Protein AF-A0A398CPY0-F1 (afdb_monomer)

Foldseek 3Di:
DDPDPQQADEAEEEDALCCCVPVVPPPVVVVVVVVVVCVVVVHDHPYYHYHDHDDPPDDPPPDD

Sequence 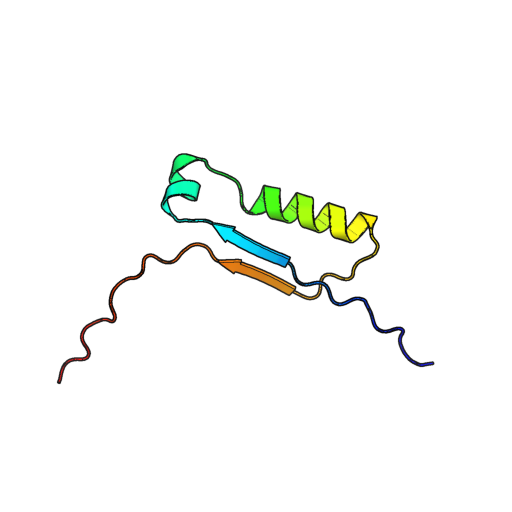(64 aa):
MIPAKSSCTAIYIRVSLEEQAKYGFSIDGQLNELKQYCKLNKLGIHDTYIDRGLPAAKQPDVPS

Radius of gyration: 17.53 Å; Cα contacts (8 Å, |Δi|>4): 61; chains: 1; bounding box: 45×16×56 Å

Structure (mmCIF, N/CA/C/O backbone):
data_AF-A0A398CPY0-F1
#
_entry.id   AF-A0A398CPY0-F1
#
loop_
_atom_site.group_PDB
_atom_site.id
_atom_site.type_symbol
_atom_site.label_atom_id
_atom_site.label_alt_id
_atom_site.label_comp_id
_atom_site.label_asym_id
_atom_site.label_entity_id
_atom_site.label_seq_id
_atom_site.pdbx_PDB_ins_code
_atom_site.Cartn_x
_atom_site.Cartn_y
_atom_site.Cartn_z
_atom_site.occupancy
_atom_site.B_iso_or_equiv
_atom_site.auth_seq_id
_atom_site.auth_comp_id
_atom_site.auth_asym_id
_atom_site.auth_atom_id
_atom_site.pdbx_PDB_model_num
ATOM 1 N N . MET A 1 1 ? -31.823 -1.243 14.120 1.00 41.69 1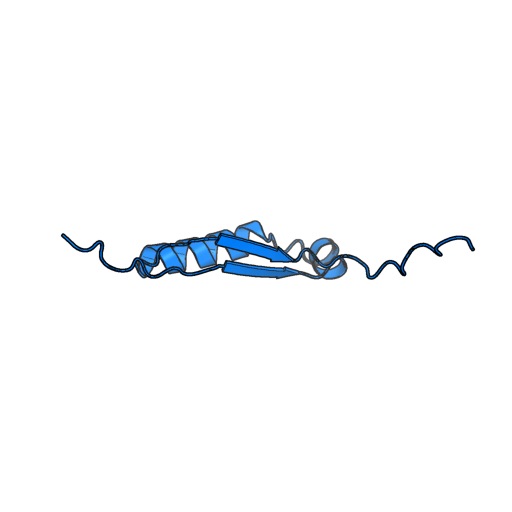 MET A N 1
ATOM 2 C CA . MET A 1 1 ? -30.370 -0.994 14.231 1.00 41.69 1 MET A CA 1
ATOM 3 C C . MET A 1 1 ? -29.844 -0.771 12.820 1.00 41.69 1 MET A C 1
ATOM 5 O O . MET A 1 1 ? -29.766 -1.724 12.061 1.00 41.69 1 MET A O 1
ATOM 9 N N . ILE A 1 2 ? -29.641 0.486 12.419 1.00 56.25 2 ILE A N 1
ATOM 10 C CA . ILE A 1 2 ? -29.110 0.827 11.089 1.00 56.25 2 ILE A CA 1
ATOM 11 C C . ILE A 1 2 ? -27.589 0.639 11.177 1.00 56.25 2 ILE A C 1
ATOM 13 O O . ILE A 1 2 ? -26.994 1.225 12.085 1.00 56.25 2 ILE A O 1
ATOM 17 N N . PRO A 1 3 ? -26.949 -0.184 10.326 1.00 57.41 3 PRO A N 1
ATOM 18 C CA . PRO A 1 3 ? -25.500 -0.306 10.352 1.00 57.41 3 PRO A CA 1
ATOM 19 C C . PRO A 1 3 ? -24.903 1.063 10.026 1.00 57.41 3 PRO A C 1
ATOM 21 O O . PRO A 1 3 ? -25.240 1.675 9.011 1.00 57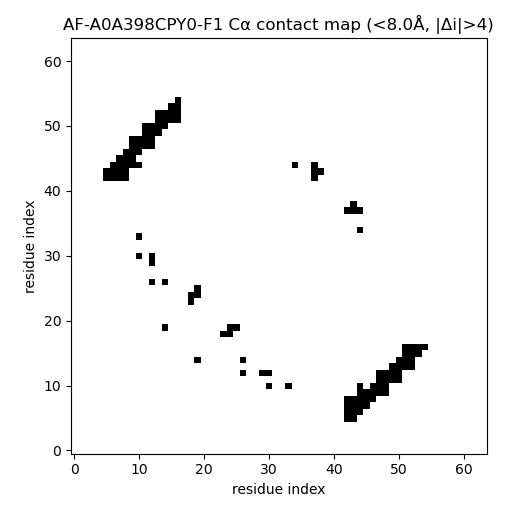.41 3 PRO A O 1
ATOM 24 N N . ALA A 1 4 ? -24.055 1.571 10.922 1.00 59.47 4 ALA A N 1
ATOM 25 C CA . ALA A 1 4 ? -23.305 2.791 10.680 1.00 59.47 4 ALA A CA 1
ATOM 26 C C . ALA A 1 4 ? -22.548 2.622 9.361 1.00 59.47 4 ALA A C 1
ATOM 28 O O . ALA A 1 4 ? -21.828 1.637 9.186 1.00 59.47 4 ALA A O 1
ATOM 29 N N . LYS A 1 5 ? -22.765 3.554 8.427 1.00 54.50 5 LYS A N 1
ATOM 30 C CA . LYS A 1 5 ? -22.120 3.571 7.115 1.00 54.50 5 LYS A CA 1
ATOM 31 C C . LYS A 1 5 ? -20.613 3.501 7.335 1.00 54.50 5 LYS A C 1
ATOM 33 O O . LYS A 1 5 ? -20.004 4.479 7.760 1.00 54.50 5 LYS A O 1
ATOM 38 N N . SER A 1 6 ? -20.044 2.320 7.121 1.00 61.09 6 SER A N 1
ATOM 39 C CA . SER A 1 6 ? -18.609 2.109 7.214 1.00 61.09 6 SER A CA 1
ATOM 40 C C . SER A 1 6 ? -17.969 3.024 6.184 1.00 61.09 6 SER A C 1
ATOM 42 O O . SER A 1 6 ? -18.397 3.045 5.031 1.00 61.09 6 SER A O 1
ATOM 44 N N . SER A 1 7 ? -17.020 3.849 6.611 1.00 61.56 7 SER A N 1
ATOM 45 C CA . SER A 1 7 ? -16.253 4.714 5.723 1.00 61.56 7 SER A CA 1
ATOM 46 C C . SER A 1 7 ? -15.544 3.819 4.710 1.00 61.56 7 SER A C 1
ATOM 48 O O . SER A 1 7 ? -14.524 3.225 5.044 1.00 61.56 7 SER A O 1
ATOM 50 N N . CYS A 1 8 ? -16.141 3.635 3.531 1.00 62.88 8 CYS A N 1
ATOM 51 C CA . CYS A 1 8 ? -15.596 2.796 2.474 1.00 62.88 8 CYS A CA 1
ATOM 52 C 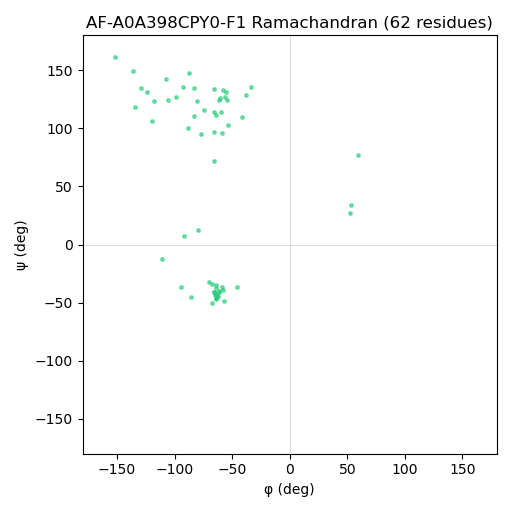C . CYS A 1 8 ? -14.473 3.573 1.792 1.00 62.88 8 CYS A C 1
ATOM 54 O O . CYS A 1 8 ? -14.722 4.396 0.913 1.00 62.88 8 CYS A O 1
ATOM 56 N N . THR A 1 9 ? -13.243 3.334 2.228 1.00 80.00 9 THR A N 1
ATOM 57 C CA . THR A 1 9 ? -12.041 3.878 1.598 1.00 80.00 9 THR A CA 1
ATOM 58 C C . THR A 1 9 ? -11.522 2.867 0.581 1.00 80.00 9 THR A C 1
ATOM 60 O O . THR A 1 9 ? -11.446 1.674 0.873 1.00 80.00 9 THR A O 1
ATOM 63 N N . ALA A 1 10 ? -11.151 3.330 -0.611 1.00 85.50 10 ALA A N 1
ATOM 64 C CA . ALA A 1 10 ? -10.452 2.522 -1.606 1.00 85.50 10 ALA A CA 1
ATOM 65 C C . ALA A 1 10 ? -8.989 2.966 -1.694 1.00 85.50 10 ALA A C 1
ATOM 67 O O . ALA A 1 10 ? -8.690 4.157 -1.599 1.00 85.50 10 ALA A O 1
ATOM 68 N N . ILE A 1 11 ? -8.083 2.008 -1.874 1.00 86.31 11 ILE A N 1
ATOM 69 C CA . ILE A 1 11 ? -6.660 2.273 -2.097 1.00 86.31 11 ILE A CA 1
ATOM 70 C C . ILE A 1 11 ? -6.390 2.183 -3.602 1.00 86.31 11 ILE A C 1
ATOM 72 O O . ILE A 1 11 ? -6.721 1.174 -4.216 1.00 86.31 11 ILE A O 1
ATOM 76 N N . TYR A 1 12 ? -5.787 3.214 -4.196 1.00 86.88 12 TYR A N 1
ATOM 77 C CA . TYR A 1 12 ? -5.320 3.195 -5.586 1.00 86.88 12 TYR A CA 1
ATOM 78 C C . TYR A 1 12 ? -3.808 3.392 -5.614 1.00 86.88 12 TYR A C 1
ATOM 80 O O . TYR A 1 12 ? -3.298 4.377 -5.081 1.00 86.88 12 TYR A O 1
ATOM 88 N N . ILE A 1 13 ? -3.103 2.446 -6.225 1.00 85.19 13 ILE A N 1
ATOM 89 C CA . ILE A 1 13 ? -1.652 2.466 -6.391 1.00 85.19 13 ILE A CA 1
ATOM 90 C C . ILE A 1 13 ? -1.360 2.344 -7.880 1.00 85.19 13 ILE A C 1
ATOM 92 O O . ILE A 1 13 ? -1.899 1.461 -8.545 1.00 85.19 13 ILE A O 1
ATOM 96 N N . ARG A 1 14 ? -0.493 3.210 -8.403 1.00 82.19 14 ARG A N 1
ATOM 97 C CA . ARG A 1 14 ? -0.037 3.163 -9.792 1.00 82.19 14 ARG A CA 1
ATOM 98 C C . ARG A 1 14 ? 1.478 3.217 -9.839 1.00 82.19 14 ARG A C 1
ATOM 100 O O . ARG A 1 14 ? 2.080 4.066 -9.190 1.00 82.19 14 ARG A O 1
ATOM 107 N N . VAL A 1 15 ? 2.070 2.348 -10.649 1.00 76.81 15 VAL A N 1
ATOM 108 C CA . VAL A 1 15 ? 3.509 2.332 -10.923 1.00 76.81 15 VAL A CA 1
ATOM 109 C C . VAL A 1 15 ? 3.751 2.136 -12.415 1.00 76.81 15 VAL A C 1
ATOM 111 O O . VAL A 1 15 ? 2.952 1.505 -13.107 1.00 76.81 15 VAL A O 1
ATOM 114 N N . SER A 1 16 ? 4.841 2.697 -12.933 1.00 74.75 16 SER A N 1
ATOM 115 C CA . SER A 1 16 ? 5.282 2.424 -14.302 1.00 74.75 16 SER A CA 1
ATOM 116 C C . SER A 1 16 ? 6.180 1.180 -14.340 1.00 74.75 16 SER A C 1
ATOM 118 O O . SER A 1 16 ? 6.918 0.908 -13.392 1.00 74.75 16 SER A O 1
ATOM 120 N N . LEU A 1 17 ? 6.128 0.414 -15.437 1.00 72.19 17 LEU A N 1
ATOM 121 C CA . LEU A 1 17 ? 6.927 -0.809 -15.599 1.00 72.19 17 LEU A CA 1
ATOM 122 C C . LEU A 1 17 ? 8.434 -0.525 -15.476 1.00 72.19 17 LEU A C 1
ATOM 124 O O . LEU A 1 17 ? 9.168 -1.287 -14.848 1.00 72.19 17 LEU A O 1
ATOM 128 N N . GLU A 1 18 ? 8.877 0.604 -16.040 1.00 71.38 18 GLU A N 1
ATOM 129 C CA . GLU A 1 18 ? 10.258 1.071 -15.924 1.00 71.38 18 GLU A CA 1
ATOM 130 C C . GLU A 1 18 ? 10.623 1.403 -14.480 1.00 71.38 18 GLU A C 1
ATOM 132 O O . GLU A 1 18 ? 11.668 0.963 -14.016 1.00 71.38 18 GLU A O 1
ATOM 137 N N . GLU A 1 19 ? 9.783 2.125 -13.734 1.00 66.12 19 GLU A N 1
ATOM 138 C CA . GLU A 1 19 ? 10.096 2.446 -12.339 1.00 66.12 19 GLU A CA 1
ATOM 139 C C . GLU A 1 19 ? 10.082 1.220 -11.432 1.00 66.12 19 GLU A C 1
ATOM 141 O O . GLU A 1 19 ? 10.906 1.130 -10.524 1.00 66.12 19 GLU A O 1
ATOM 146 N N . GLN A 1 20 ? 9.216 0.241 -11.693 1.00 64.75 20 GLN A N 1
ATOM 147 C CA . GLN A 1 20 ? 9.242 -1.014 -10.951 1.00 64.75 20 GLN A CA 1
ATOM 148 C C . GLN A 1 20 ? 10.531 -1.802 -11.221 1.00 64.75 20 GLN A C 1
ATOM 150 O O . GLN A 1 20 ? 11.129 -2.328 -10.284 1.00 64.75 20 GLN A O 1
ATOM 155 N N . ALA A 1 21 ? 10.994 -1.838 -12.474 1.00 68.19 21 ALA A N 1
ATOM 156 C CA . ALA A 1 21 ? 12.255 -2.483 -12.840 1.00 68.19 21 ALA A CA 1
ATOM 157 C C . ALA A 1 21 ? 13.490 -1.724 -12.320 1.00 68.19 21 ALA A C 1
ATOM 159 O O . ALA A 1 21 ? 14.508 -2.340 -12.007 1.00 68.19 21 ALA A O 1
ATOM 160 N N . LYS A 1 22 ? 13.407 -0.391 -12.237 1.00 63.53 22 LYS A N 1
ATOM 161 C CA . LYS A 1 22 ? 14.545 0.503 -11.975 1.00 63.53 22 LYS A CA 1
ATOM 162 C C . LYS A 1 22 ? 14.714 0.865 -10.504 1.00 63.53 22 LYS A C 1
ATOM 164 O O . LYS A 1 22 ? 15.842 0.983 -10.038 1.00 63.53 22 LYS A O 1
ATOM 169 N N . TYR A 1 23 ? 13.612 1.039 -9.782 1.00 63.22 23 TYR A N 1
ATOM 170 C CA . TYR A 1 23 ? 13.621 1.462 -8.383 1.00 63.22 23 TYR A CA 1
ATOM 171 C C . TYR A 1 23 ? 13.171 0.367 -7.425 1.00 63.22 23 TYR A C 1
ATOM 173 O O . TYR A 1 23 ? 13.350 0.532 -6.221 1.00 63.22 23 TYR A O 1
ATOM 181 N N . GLY A 1 24 ? 12.585 -0.731 -7.924 1.00 58.50 24 GLY A N 1
ATOM 182 C CA . GLY A 1 24 ? 12.075 -1.803 -7.070 1.00 58.50 24 GLY A CA 1
ATOM 183 C C . GLY A 1 24 ? 11.141 -1.276 -5.981 1.00 58.50 24 GLY A C 1
ATOM 184 O O . GLY A 1 24 ? 11.093 -1.858 -4.902 1.00 58.50 24 GLY A O 1
ATOM 185 N N . PHE A 1 25 ? 10.469 -0.140 -6.226 1.00 58.31 25 PHE A N 1
ATOM 186 C CA . PHE A 1 25 ? 9.605 0.508 -5.248 1.00 58.31 25 PHE A CA 1
ATOM 187 C C . PHE A 1 25 ? 8.442 -0.444 -5.016 1.00 58.31 25 PHE A C 1
ATOM 189 O O . PHE A 1 25 ? 7.528 -0.547 -5.835 1.00 58.31 25 PHE A O 1
ATOM 196 N N . SER A 1 26 ? 8.552 -1.236 -3.953 1.00 69.25 26 SER A N 1
ATOM 197 C CA . SER A 1 26 ? 7.634 -2.328 -3.702 1.00 69.25 26 SER A CA 1
ATOM 198 C C . SER A 1 26 ? 6.244 -1.732 -3.573 1.00 69.25 26 SER A C 1
ATOM 200 O O . SER A 1 26 ? 5.965 -0.998 -2.623 1.00 69.25 26 SER A O 1
ATOM 202 N N . ILE A 1 27 ? 5.363 -2.062 -4.517 1.00 73.75 27 ILE A N 1
ATOM 203 C CA . ILE A 1 27 ? 3.921 -1.817 -4.402 1.00 73.75 27 ILE A CA 1
ATOM 204 C C . ILE A 1 27 ? 3.445 -2.256 -3.011 1.00 73.75 27 ILE A C 1
ATOM 206 O O . ILE A 1 27 ? 2.638 -1.578 -2.384 1.00 73.75 27 ILE A O 1
ATOM 210 N N . ASP A 1 28 ? 4.023 -3.341 -2.490 1.00 79.19 28 ASP A N 1
ATOM 211 C CA . ASP A 1 28 ? 3.788 -3.849 -1.142 1.00 79.19 28 ASP A CA 1
ATOM 212 C C . ASP A 1 28 ? 4.126 -2.847 -0.028 1.00 79.19 28 ASP A C 1
ATOM 214 O O . ASP A 1 28 ? 3.405 -2.778 0.965 1.00 79.19 28 ASP A O 1
ATOM 218 N N . GLY A 1 29 ? 5.179 -2.040 -0.184 1.00 84.25 29 GLY A N 1
ATOM 219 C CA . GLY A 1 29 ? 5.557 -0.992 0.765 1.00 84.25 29 GLY A CA 1
ATOM 220 C C . GLY A 1 29 ? 4.536 0.143 0.797 1.00 84.25 29 GLY A C 1
ATOM 221 O O . GLY A 1 29 ? 4.019 0.469 1.866 1.00 84.25 29 GLY A O 1
ATOM 222 N N . GLN A 1 30 ? 4.166 0.666 -0.378 1.00 81.69 30 GLN A N 1
ATOM 223 C CA . GLN A 1 30 ? 3.121 1.693 -0.504 1.00 81.69 30 GLN A CA 1
ATOM 224 C C . GLN A 1 30 ? 1.769 1.177 0.007 1.00 81.69 30 GLN A C 1
ATOM 226 O O . GLN A 1 30 ? 1.043 1.874 0.717 1.00 81.69 30 GLN A O 1
ATOM 231 N N . LEU A 1 31 ? 1.447 -0.082 -0.293 1.00 86.31 31 LEU A N 1
ATOM 232 C CA . LEU A 1 31 ? 0.239 -0.735 0.188 1.00 86.31 31 LEU A CA 1
ATOM 233 C C . LEU A 1 31 ? 0.240 -0.881 1.711 1.00 86.31 31 LEU A C 1
ATOM 235 O O . LEU A 1 31 ? -0.789 -0.653 2.345 1.00 86.31 31 LEU A O 1
ATOM 239 N N . ASN A 1 32 ? 1.367 -1.271 2.306 1.00 88.12 32 ASN A N 1
ATOM 240 C CA . ASN A 1 32 ? 1.486 -1.431 3.749 1.00 88.12 32 ASN A CA 1
ATOM 241 C C . ASN A 1 32 ? 1.352 -0.090 4.483 1.00 88.12 32 ASN A C 1
ATOM 243 O O . ASN A 1 32 ? 0.646 -0.015 5.487 1.00 88.12 32 ASN A O 1
ATOM 247 N N . GLU A 1 33 ? 1.955 0.972 3.951 1.00 88.38 33 GLU A N 1
ATOM 248 C CA . GLU A 1 33 ? 1.858 2.323 4.506 1.00 88.38 33 GLU A CA 1
ATOM 249 C C . GLU A 1 33 ? 0.415 2.857 4.444 1.00 88.38 33 GLU A C 1
ATOM 251 O O . GLU A 1 33 ? -0.138 3.289 5.459 1.00 88.38 33 GLU A O 1
ATOM 256 N N . LEU A 1 34 ? -0.261 2.711 3.297 1.00 87.75 34 LEU A N 1
ATOM 257 C CA . LEU A 1 34 ? -1.667 3.101 3.134 1.00 87.75 34 LEU A CA 1
ATOM 258 C C . LEU A 1 34 ? -2.606 2.270 4.020 1.00 87.75 34 LEU A C 1
ATOM 260 O O . LEU A 1 34 ? -3.551 2.806 4.608 1.00 87.75 34 LEU A O 1
ATOM 264 N N . LYS A 1 35 ? -2.331 0.971 4.183 1.00 88.12 35 LYS A N 1
ATOM 265 C CA . LYS A 1 35 ? -3.066 0.105 5.116 1.00 88.12 35 LYS A CA 1
ATOM 266 C C . LYS A 1 35 ? -2.867 0.532 6.566 1.00 88.12 35 LYS A C 1
ATOM 268 O O . LYS A 1 35 ? -3.844 0.581 7.316 1.00 88.12 35 LYS A O 1
ATOM 273 N N . GLN A 1 36 ? -1.639 0.855 6.972 1.00 90.81 36 GLN A N 1
ATOM 274 C CA . GLN A 1 36 ? -1.358 1.371 8.312 1.00 90.81 36 GLN A CA 1
ATOM 275 C C . GLN A 1 36 ? -2.072 2.698 8.554 1.00 90.81 36 GLN A C 1
ATOM 277 O O . GLN A 1 36 ? -2.726 2.846 9.585 1.00 90.81 36 GLN A O 1
ATOM 282 N N . TYR A 1 37 ? -2.034 3.618 7.590 1.00 89.44 37 TYR A N 1
ATOM 283 C CA . TYR A 1 37 ? -2.765 4.877 7.667 1.00 89.44 37 TYR A CA 1
ATOM 284 C C . TYR A 1 37 ? -4.270 4.646 7.856 1.00 89.44 37 TYR A C 1
ATOM 286 O O . TYR A 1 37 ? -4.872 5.205 8.775 1.00 89.44 37 TYR A O 1
ATOM 294 N N . CYS A 1 38 ? -4.880 3.766 7.057 1.00 87.19 38 CYS A N 1
ATOM 295 C CA . CYS A 1 38 ? -6.298 3.434 7.199 1.00 87.19 38 CYS A CA 1
ATOM 296 C C . CYS A 1 38 ? -6.608 2.814 8.569 1.00 87.19 38 CYS A C 1
ATOM 298 O O . CYS A 1 38 ? -7.595 3.187 9.202 1.00 87.19 38 CYS A O 1
ATOM 300 N N . LYS A 1 39 ? -5.739 1.925 9.067 1.00 86.19 39 LYS A N 1
ATOM 301 C CA . LYS A 1 39 ? -5.879 1.294 10.386 1.00 86.19 39 LYS A CA 1
ATOM 302 C C . LYS A 1 39 ? -5.816 2.317 11.523 1.00 86.19 39 LYS A C 1
ATOM 304 O O . LYS A 1 39 ? -6.654 2.269 12.421 1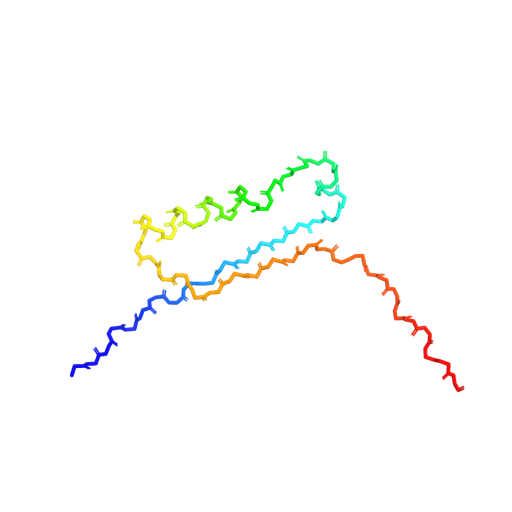.00 86.19 39 LYS A O 1
ATOM 309 N N . LEU A 1 40 ? -4.860 3.247 11.475 1.00 90.75 40 LEU A N 1
ATOM 310 C CA . LEU A 1 40 ? -4.705 4.312 12.472 1.00 90.75 40 LEU A CA 1
ATOM 311 C C . LEU A 1 40 ? -5.907 5.267 12.480 1.00 90.75 40 LEU A C 1
ATOM 313 O O . LEU A 1 40 ? -6.341 5.702 13.543 1.00 90.75 40 LEU A O 1
ATOM 317 N N . ASN A 1 41 ? -6.492 5.523 11.309 1.00 87.31 41 ASN A N 1
ATOM 318 C CA . ASN A 1 41 ? -7.641 6.414 11.139 1.00 87.31 41 ASN A CA 1
ATOM 319 C C . ASN A 1 41 ? -9.006 5.704 11.227 1.00 87.31 41 ASN A C 1
ATOM 321 O O . ASN A 1 41 ? -10.034 6.330 10.975 1.00 87.31 41 ASN A O 1
ATOM 325 N N . LYS A 1 42 ? -9.044 4.410 11.585 1.00 85.12 42 LYS A N 1
ATOM 326 C CA . LYS A 1 42 ? -10.273 3.589 11.650 1.00 85.12 42 LYS A CA 1
ATOM 327 C C . LYS A 1 42 ? -11.094 3.617 10.347 1.00 85.12 42 LYS A C 1
ATOM 329 O O . LYS A 1 42 ? -12.322 3.557 10.375 1.00 85.12 42 LYS A O 1
ATOM 334 N N . LEU A 1 43 ? -10.413 3.708 9.207 1.00 83.75 43 LEU A N 1
ATOM 335 C CA . LEU A 1 43 ? -11.020 3.657 7.880 1.00 83.75 43 LEU A CA 1
ATOM 336 C C . LEU A 1 43 ? -11.229 2.197 7.463 1.00 83.75 43 LEU A C 1
ATOM 338 O O . LEU A 1 43 ? -10.330 1.367 7.610 1.00 83.75 43 LEU A O 1
ATOM 342 N N . GLY A 1 44 ? -12.411 1.884 6.931 1.00 81.31 44 GLY A N 1
ATOM 343 C CA . GLY A 1 44 ? -12.704 0.571 6.368 1.00 81.31 44 GLY A CA 1
ATOM 344 C C . GLY A 1 44 ? -12.198 0.504 4.934 1.00 81.31 44 GLY A C 1
ATOM 345 O O . GLY A 1 44 ? -12.747 1.165 4.056 1.00 81.31 44 GLY A O 1
ATOM 346 N N . ILE A 1 45 ? -11.157 -0.286 4.678 1.00 84.19 45 ILE A N 1
ATOM 347 C CA . ILE A 1 45 ? -10.694 -0.506 3.305 1.00 84.19 45 ILE A CA 1
ATOM 348 C C . ILE A 1 45 ? -11.694 -1.436 2.618 1.00 84.19 45 ILE A C 1
ATOM 350 O O . ILE A 1 45 ? -11.860 -2.579 3.039 1.00 84.19 45 ILE A O 1
ATOM 354 N N . HIS A 1 46 ? -12.364 -0.933 1.585 1.00 85.50 46 HIS A N 1
ATOM 355 C CA . HIS A 1 46 ? -13.315 -1.707 0.795 1.00 85.50 46 HIS A CA 1
ATOM 356 C C . HIS A 1 46 ? -12.619 -2.479 -0.326 1.00 85.50 46 HIS A C 1
ATOM 358 O O . HIS A 1 46 ? -12.888 -3.661 -0.508 1.00 85.50 46 HIS A O 1
ATOM 364 N N . ASP A 1 47 ? -11.714 -1.814 -1.049 1.00 83.56 47 ASP A N 1
ATOM 365 C CA . ASP A 1 47 ? -11.038 -2.394 -2.207 1.00 83.56 47 ASP A CA 1
ATOM 366 C C . ASP A 1 47 ? -9.645 -1.772 -2.418 1.00 83.56 47 ASP A C 1
ATOM 368 O O . ASP A 1 47 ? -9.323 -0.707 -1.877 1.00 83.56 47 ASP A O 1
ATOM 372 N N . THR A 1 48 ? -8.792 -2.458 -3.175 1.00 85.06 48 THR A N 1
ATOM 373 C CA . THR A 1 48 ? -7.437 -2.021 -3.529 1.00 85.06 48 THR A CA 1
ATOM 374 C C . THR A 1 48 ? -7.193 -2.241 -5.019 1.00 85.06 48 THR A C 1
ATOM 376 O O . THR A 1 48 ? -7.151 -3.372 -5.494 1.00 85.06 48 THR A O 1
ATOM 379 N N . TYR A 1 49 ? -6.943 -1.154 -5.741 1.00 86.06 49 TYR A N 1
ATOM 380 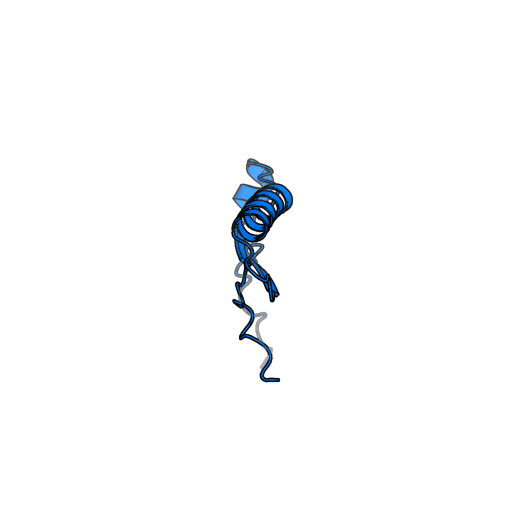C CA . TYR A 1 49 ? -6.656 -1.147 -7.169 1.00 86.06 49 TYR A CA 1
ATOM 381 C C . TYR A 1 49 ? -5.174 -0.881 -7.398 1.00 86.06 49 TYR A C 1
ATOM 383 O O . TYR A 1 49 ? -4.637 0.126 -6.937 1.00 86.06 49 TYR A O 1
ATOM 391 N N . ILE A 1 50 ? -4.518 -1.788 -8.118 1.00 83.75 50 ILE A N 1
ATOM 392 C CA . ILE A 1 50 ? -3.093 -1.694 -8.430 1.00 83.75 50 ILE A CA 1
ATOM 393 C C . ILE A 1 50 ? -2.938 -1.638 -9.949 1.00 83.75 50 ILE A C 1
ATOM 395 O O . ILE A 1 50 ? -3.092 -2.647 -10.639 1.00 83.75 50 ILE A O 1
ATOM 399 N N . ASP A 1 51 ? -2.614 -0.457 -10.459 1.00 82.69 51 ASP A N 1
ATOM 400 C CA . ASP A 1 51 ? -2.258 -0.230 -11.852 1.00 82.69 51 ASP A CA 1
ATOM 401 C C . ASP A 1 51 ? -0.749 -0.437 -12.020 1.00 82.69 51 ASP A C 1
ATOM 403 O O . ASP A 1 51 ? 0.072 0.415 -11.674 1.00 82.69 51 ASP A O 1
ATOM 407 N N . ARG A 1 52 ? -0.381 -1.617 -12.526 1.00 72.19 52 ARG A N 1
ATOM 408 C CA . ARG A 1 52 ? 1.018 -2.008 -12.756 1.00 72.19 52 ARG A CA 1
ATOM 409 C C . ARG A 1 52 ? 1.615 -1.419 -14.038 1.00 72.19 52 ARG A C 1
ATOM 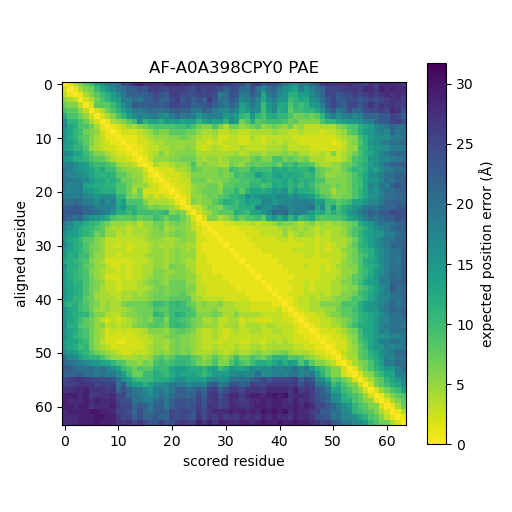411 O O . ARG A 1 52 ? 2.661 -1.896 -14.465 1.00 72.19 52 ARG A O 1
ATOM 418 N N . GLY A 1 53 ? 0.949 -0.443 -14.663 1.00 63.94 53 GLY A N 1
ATOM 419 C CA . GLY A 1 53 ? 1.418 0.188 -15.887 1.00 63.94 53 GLY A CA 1
ATOM 420 C C . GLY A 1 53 ? 1.571 -0.847 -16.993 1.00 63.94 53 GLY A C 1
ATOM 421 O O . GLY A 1 53 ? 2.680 -1.282 -17.298 1.00 63.94 53 GLY A O 1
ATOM 422 N N . LEU A 1 54 ? 0.459 -1.265 -17.600 1.00 60.69 54 LEU A N 1
ATOM 423 C CA . LEU A 1 54 ? 0.550 -2.052 -18.827 1.00 60.69 54 LEU A CA 1
ATOM 424 C C . LEU A 1 54 ? 1.326 -1.229 -19.869 1.00 60.69 54 LEU A C 1
ATOM 426 O O . LEU A 1 54 ? 1.009 -0.048 -20.056 1.00 60.69 54 LEU A O 1
ATOM 430 N N . PRO A 1 55 ? 2.316 -1.808 -20.573 1.00 55.69 55 PRO A N 1
ATOM 431 C CA . PRO A 1 55 ? 2.769 -1.195 -21.807 1.00 55.69 55 PRO A CA 1
ATOM 432 C C . PRO A 1 55 ? 1.528 -1.046 -22.688 1.00 55.69 55 PRO A C 1
ATOM 434 O O . PRO A 1 55 ? 0.748 -1.992 -22.817 1.00 55.69 55 PRO A O 1
ATOM 437 N N . ALA A 1 56 ? 1.313 0.140 -23.256 1.00 53.53 56 ALA A N 1
ATOM 438 C CA . ALA A 1 56 ? 0.295 0.355 -24.274 1.00 53.53 56 ALA A CA 1
ATOM 439 C C . ALA A 1 56 ? 0.695 -0.440 -25.528 1.00 53.53 56 ALA A C 1
ATOM 441 O O . ALA A 1 56 ? 1.170 0.111 -26.519 1.00 53.53 56 ALA A O 1
ATOM 442 N N . ALA A 1 57 ? 0.584 -1.766 -25.464 1.00 51.22 57 ALA A N 1
ATOM 443 C CA . ALA A 1 57 ? 0.641 -2.612 -26.627 1.00 51.22 57 ALA A CA 1
ATOM 444 C C . ALA A 1 57 ? -0.578 -2.218 -27.455 1.00 51.22 57 ALA A C 1
ATOM 446 O O . ALA A 1 57 ? -1.721 -2.386 -27.025 1.00 51.22 57 ALA A O 1
ATOM 447 N N . LYS A 1 58 ? -0.296 -1.591 -28.603 1.00 49.81 58 LYS A N 1
ATOM 448 C CA . LYS A 1 58 ? -1.236 -1.388 -29.703 1.00 49.81 58 LYS A CA 1
ATOM 449 C C . LYS A 1 58 ? -2.178 -2.587 -29.776 1.00 49.81 58 LYS A C 1
ATOM 451 O O . LYS A 1 58 ? -1.717 -3.723 -29.673 1.00 49.81 58 LYS A O 1
ATOM 456 N N . GLN A 1 59 ? -3.469 -2.304 -29.947 1.00 48.19 59 GLN A N 1
ATOM 457 C CA . GLN A 1 59 ? -4.464 -3.311 -30.307 1.00 48.19 59 GLN A CA 1
ATOM 458 C C . GLN A 1 59 ? -3.834 -4.287 -31.312 1.00 48.19 59 GLN A C 1
ATOM 460 O O . GLN A 1 59 ? -3.246 -3.800 -32.284 1.00 48.19 59 GLN A O 1
ATOM 465 N N . PRO A 1 60 ? -3.899 -5.614 -31.091 1.00 49.28 60 PRO A N 1
ATOM 466 C CA . PRO A 1 60 ? -3.589 -6.529 -32.171 1.00 49.28 60 PRO A CA 1
ATOM 467 C C . PRO A 1 60 ? -4.528 -6.158 -33.317 1.00 49.28 60 PRO A C 1
ATOM 469 O O . PRO A 1 60 ? -5.732 -5.979 -33.114 1.00 49.28 60 PRO A O 1
ATOM 472 N N . ASP A 1 61 ? -3.938 -5.929 -34.479 1.00 57.47 61 ASP A N 1
ATOM 473 C CA . ASP A 1 61 ? -4.621 -5.808 -35.750 1.00 57.47 61 ASP A CA 1
ATOM 474 C C . ASP A 1 61 ? -5.712 -6.878 -35.830 1.00 57.47 61 ASP A C 1
ATOM 476 O O . ASP A 1 61 ? -5.442 -8.074 -35.868 1.00 57.47 61 ASP A O 1
ATOM 480 N N . VAL A 1 62 ?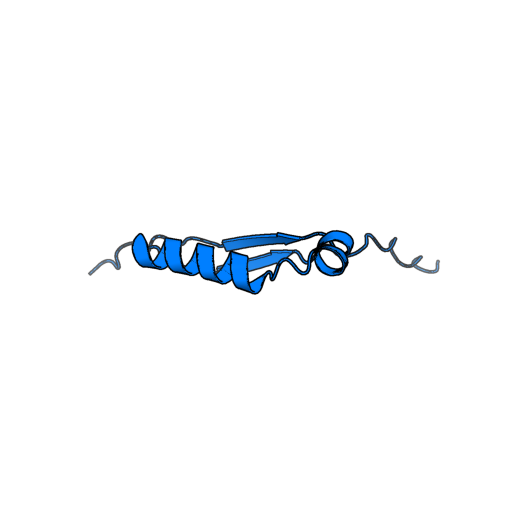 -6.969 -6.441 -35.770 1.00 56.50 62 VAL A N 1
ATOM 481 C CA . VAL A 1 62 ? -8.114 -7.299 -36.068 1.00 56.50 62 VAL A CA 1
ATOM 482 C C . VAL A 1 62 ? -7.994 -7.627 -37.559 1.00 56.50 62 VAL A C 1
ATOM 484 O O . VAL A 1 62 ? -8.080 -6.690 -38.361 1.00 56.50 62 VAL A O 1
ATOM 487 N N . PRO A 1 63 ? -7.748 -8.887 -37.967 1.00 56.97 63 PRO A N 1
ATOM 488 C CA . PRO A 1 63 ? -7.673 -9.206 -39.385 1.00 56.97 63 PRO A CA 1
ATOM 489 C C . PRO A 1 63 ? -9.056 -8.983 -40.003 1.00 56.97 63 PRO A C 1
ATOM 491 O O . PRO A 1 63 ? -10.063 -9.376 -39.409 1.00 56.97 63 PRO A O 1
ATOM 494 N N . SER A 1 64 ? -9.080 -8.300 -41.152 1.00 54.62 64 SER A N 1
ATOM 495 C CA . SER A 1 64 ? -10.281 -8.055 -41.967 1.00 54.62 64 SER A CA 1
ATOM 496 C C . SER A 1 64 ? -10.909 -9.338 -42.497 1.00 54.62 64 SER A C 1
ATOM 498 O O . SER A 1 64 ? -10.148 -10.289 -42.789 1.00 54.62 64 SER A O 1
#

Secondary structure (DSSP, 8-state):
-PPP---EEEEEEE--HHHHHHH---HHHHHHHHHHHHHHTT-EEEEEEEE-------------

Mean predicted aligned error: 10.93 Å

pLDDT: mean 72.32, std 13.83, range [41.69, 90.81]

Organism: NCBI:txid2315694

InterPro domains:
  IPR006119 Resolvase, N-terminal catalytic domain [PF00239] (10-58)
  IPR036162 Resolvase-like, N-terminal catalytic domain superfamily [G3DSA:3.40.50.1390] (8-63)
  IPR036162 Resolvase-like, N-terminal catalytic domain superfamily [SSF53041] (9-56)

Solvent-accessible surface area (backbone atoms only — not comparable to full-atom values): 4142 Å² total; per-residue (Å²): 137,79,81,75,82,68,55,72,40,71,48,80,47,77,48,48,53,65,49,46,74,72,64,59,64,49,65,66,55,58,48,50,52,53,50,49,52,30,60,76,68,72,44,40,76,71,50,76,48,76,44,67,40,78,77,87,69,70,77,76,80,77,81,131

Nearest PDB structures (foldseek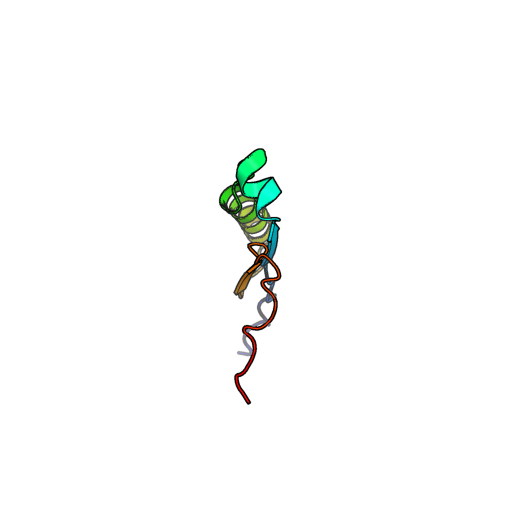):
  2c57-assembly1_J  TM=5.084E-01  e=9.861E+00  Helicobacter pylori
  4jgg-assembly2_B  TM=4.955E-01  e=8.576E+00  Pseudomonas aeruginosa PAO1
  1vyu-assembly2_B  TM=2.869E-01  e=4.906E+00  Rattus norvegicus
  1vyv-assembly1_A  TM=2.741E-01  e=6.955E+00  Rattus norvegicus